Protein AF-A0A955D745-F1 (afdb_monomer_lite)

pLDDT: mean 81.88, std 14.12, range [50.16, 97.44]

Structure (mmCIF, N/CA/C/O backbone):
data_AF-A0A955D745-F1
#
_entry.id   AF-A0A955D745-F1
#
loop_
_atom_site.group_PDB
_atom_site.id
_atom_site.type_symbol
_atom_site.label_atom_id
_atom_site.label_alt_id
_atom_site.label_comp_id
_atom_site.label_asym_id
_atom_site.label_entity_id
_atom_site.label_seq_id
_atom_site.pdbx_PDB_ins_code
_atom_site.Cartn_x
_atom_site.Cartn_y
_atom_site.Cartn_z
_atom_site.occupancy
_atom_site.B_iso_or_equiv
_atom_site.auth_seq_id
_atom_site.auth_comp_id
_atom_site.auth_asym_id
_atom_site.auth_atom_id
_atom_site.pdbx_PDB_model_num
ATOM 1 N N . MET A 1 1 ? 15.949 21.772 -60.690 1.00 53.72 1 MET A N 1
ATOM 2 C CA . MET A 1 1 ? 16.272 22.396 -59.392 1.00 53.72 1 MET A CA 1
ATOM 3 C C . MET A 1 1 ? 16.751 21.278 -58.473 1.00 53.72 1 MET A C 1
ATOM 5 O O . MET A 1 1 ? 15.948 20.390 -58.214 1.00 53.72 1 MET A O 1
ATOM 9 N N . PRO A 1 2 ? 18.047 21.201 -58.126 1.00 55.72 2 PRO A N 1
ATOM 10 C CA . PRO A 1 2 ? 18.556 20.150 -57.247 1.00 55.72 2 PRO A CA 1
ATOM 11 C C . PRO A 1 2 ? 18.080 20.400 -55.811 1.00 55.72 2 PRO A C 1
ATOM 13 O O . PRO A 1 2 ? 18.065 21.536 -55.347 1.00 55.72 2 PRO A O 1
ATOM 16 N N . ILE A 1 3 ? 17.632 19.338 -55.145 1.00 62.59 3 ILE A N 1
ATOM 17 C CA . ILE A 1 3 ? 17.164 19.365 -53.759 1.00 62.59 3 ILE A CA 1
ATOM 18 C C . ILE A 1 3 ? 18.417 19.357 -52.878 1.00 62.59 3 ILE A C 1
ATOM 20 O O . ILE A 1 3 ? 19.163 18.379 -52.884 1.00 62.59 3 ILE A O 1
ATOM 24 N N . ASP A 1 4 ? 18.674 20.457 -52.175 1.00 56.09 4 ASP A N 1
ATOM 25 C CA . ASP A 1 4 ? 19.790 20.577 -51.235 1.00 56.09 4 ASP A CA 1
ATOM 26 C C . ASP A 1 4 ? 19.585 19.624 -50.044 1.00 56.09 4 ASP A C 1
ATOM 28 O O . ASP A 1 4 ? 18.634 19.752 -49.274 1.00 56.09 4 ASP A O 1
ATOM 32 N N . LEU A 1 5 ? 20.487 18.653 -49.889 1.00 57.41 5 LEU A N 1
ATOM 33 C CA . LEU A 1 5 ? 20.453 17.602 -48.857 1.00 57.41 5 LEU A CA 1
ATOM 34 C C . LEU A 1 5 ? 21.104 18.029 -47.525 1.00 57.41 5 LEU A C 1
ATOM 36 O O . LEU A 1 5 ? 21.344 17.194 -46.657 1.00 57.41 5 LEU A O 1
ATOM 40 N N . THR A 1 6 ? 21.407 19.315 -47.343 1.00 60.03 6 THR A N 1
ATOM 41 C CA . THR A 1 6 ? 22.202 19.838 -46.214 1.00 60.03 6 THR A CA 1
ATOM 42 C C . THR A 1 6 ? 21.360 20.400 -45.064 1.00 60.03 6 THR A C 1
ATOM 44 O O . THR A 1 6 ? 21.898 20.968 -44.113 1.00 60.03 6 THR A O 1
ATOM 47 N N . THR A 1 7 ? 20.033 20.245 -45.104 1.00 63.81 7 THR A N 1
ATOM 48 C CA . THR A 1 7 ? 19.159 20.724 -44.025 1.00 63.81 7 THR A CA 1
ATOM 49 C C . THR A 1 7 ? 19.325 19.846 -42.771 1.00 63.81 7 THR A C 1
ATOM 51 O O . THR A 1 7 ? 19.101 18.641 -42.849 1.00 63.81 7 THR A O 1
ATOM 54 N N . PRO A 1 8 ? 19.630 20.397 -41.579 1.00 61.78 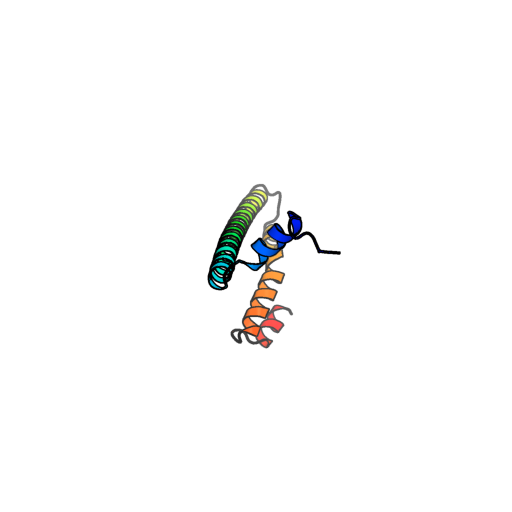8 PRO A N 1
ATOM 55 C CA . PRO A 1 8 ? 19.862 19.605 -40.358 1.00 61.78 8 PRO A CA 1
ATOM 56 C C . PRO A 1 8 ? 18.633 18.800 -39.890 1.00 61.78 8 PRO A C 1
ATOM 58 O O . PRO A 1 8 ? 18.751 17.897 -39.064 1.00 61.78 8 PRO A O 1
ATOM 61 N N . ALA A 1 9 ? 17.450 19.097 -40.436 1.00 58.41 9 ALA A N 1
ATOM 62 C CA . ALA A 1 9 ? 16.212 18.380 -40.158 1.00 58.41 9 ALA A CA 1
ATOM 63 C C . ALA A 1 9 ? 16.203 16.938 -40.708 1.00 58.41 9 ALA A C 1
ATOM 65 O O . ALA A 1 9 ? 15.644 16.049 -40.067 1.00 58.41 9 ALA A O 1
ATOM 66 N N . SER A 1 10 ? 16.839 16.674 -41.856 1.00 56.56 10 SER A N 1
ATOM 67 C CA . SER A 1 10 ? 16.882 15.323 -42.442 1.00 56.56 10 SER A CA 1
ATOM 68 C C . SER A 1 10 ? 17.889 14.409 -41.735 1.00 56.56 10 SER A C 1
ATOM 70 O O . SER A 1 10 ? 17.652 13.209 -41.633 1.00 56.56 10 SER A O 1
ATOM 72 N N . ALA A 1 11 ? 18.964 14.968 -41.170 1.00 54.84 11 ALA A N 1
ATOM 73 C CA . ALA A 1 11 ? 19.938 14.227 -40.364 1.00 54.84 11 ALA A CA 1
ATOM 74 C C . ALA A 1 11 ? 19.342 13.732 -39.032 1.00 54.84 11 ALA A C 1
ATOM 76 O O . ALA A 1 11 ? 19.611 12.608 -38.608 1.00 54.84 11 ALA A O 1
ATOM 77 N N . LEU A 1 12 ? 18.474 14.534 -38.401 1.00 56.44 12 LEU A N 1
ATOM 78 C CA . LEU A 1 12 ? 17.718 14.117 -37.213 1.00 56.44 12 LEU A CA 1
ATOM 79 C C . LEU A 1 12 ? 16.718 12.996 -37.529 1.00 56.44 12 LEU A C 1
ATOM 81 O O . LEU A 1 12 ? 16.613 12.040 -36.763 1.00 56.44 12 LEU A O 1
ATOM 85 N N . ALA A 1 13 ? 16.027 13.083 -38.671 1.00 54.94 13 ALA A N 1
ATOM 86 C CA . ALA A 1 13 ? 15.106 12.043 -39.132 1.00 54.94 13 ALA A CA 1
ATOM 87 C C . ALA A 1 13 ? 15.828 10.720 -39.466 1.00 54.94 13 ALA A C 1
ATOM 89 O O . ALA A 1 13 ? 15.306 9.645 -39.192 1.00 54.94 13 ALA A O 1
ATOM 90 N N . LEU A 1 14 ? 17.051 10.786 -40.000 1.00 52.34 14 LEU A N 1
ATOM 91 C CA . LEU A 1 14 ? 17.891 9.613 -40.262 1.00 52.34 14 LEU A CA 1
ATOM 92 C C . LEU A 1 14 ? 18.400 8.953 -38.972 1.00 52.34 14 LEU A C 1
ATOM 94 O O . LEU A 1 14 ? 18.338 7.731 -38.859 1.00 52.34 14 LEU A O 1
ATOM 98 N N . ASN A 1 15 ? 18.824 9.733 -37.972 1.00 60.81 15 ASN A N 1
ATOM 99 C CA . ASN A 1 15 ? 19.306 9.186 -36.697 1.00 60.81 15 ASN A CA 1
ATOM 100 C C . ASN A 1 15 ? 18.221 8.442 -35.906 1.00 60.81 15 ASN A C 1
ATOM 102 O O . ASN A 1 15 ? 18.533 7.485 -35.205 1.00 60.81 15 ASN A O 1
ATOM 106 N N . THR A 1 16 ? 16.952 8.843 -36.019 1.00 60.69 16 THR A N 1
ATOM 107 C CA . THR A 1 16 ? 15.849 8.131 -35.350 1.00 60.69 16 THR A CA 1
ATOM 108 C C . THR A 1 16 ? 15.393 6.869 -36.093 1.00 60.69 16 THR A C 1
ATOM 110 O O . THR A 1 16 ? 14.740 6.033 -35.475 1.00 60.69 16 THR A O 1
ATOM 113 N N . LEU A 1 17 ? 15.730 6.709 -37.381 1.00 55.00 17 LEU A N 1
ATOM 114 C CA . LEU A 1 17 ? 15.503 5.470 -38.142 1.00 55.00 17 LEU A CA 1
ATOM 115 C C . LEU A 1 17 ? 16.690 4.491 -38.075 1.00 55.00 17 LEU A C 1
ATOM 117 O O . LEU A 1 17 ? 16.514 3.316 -38.375 1.00 55.00 17 LEU A O 1
ATOM 121 N N . ALA A 1 18 ? 17.886 4.956 -37.704 1.00 60.72 18 ALA A N 1
ATOM 122 C CA . ALA A 1 18 ? 19.118 4.165 -37.733 1.00 60.72 18 ALA A CA 1
ATOM 123 C C . ALA A 1 18 ? 19.366 3.299 -36.483 1.00 60.72 18 ALA A C 1
ATOM 125 O O . ALA A 1 18 ? 20.417 2.668 -36.399 1.00 60.72 18 ALA A O 1
ATOM 126 N N . ALA A 1 19 ? 18.434 3.253 -35.523 1.00 62.03 19 ALA A N 1
ATOM 127 C CA . ALA A 1 19 ? 18.522 2.303 -34.417 1.00 62.03 19 ALA A CA 1
ATOM 128 C C . ALA A 1 19 ? 18.426 0.882 -34.989 1.00 62.03 19 ALA A C 1
ATOM 130 O O . ALA A 1 19 ? 17.402 0.499 -35.555 1.00 62.03 19 ALA A O 1
ATOM 131 N N . SER A 1 20 ? 19.508 0.120 -34.878 1.00 68.00 20 SER A N 1
ATOM 132 C CA . SER A 1 20 ? 19.543 -1.267 -35.336 1.00 68.00 20 SER A CA 1
ATOM 133 C C . SER A 1 20 ? 18.511 -2.115 -34.576 1.00 68.00 20 SER A C 1
ATOM 135 O O . SER A 1 20 ? 18.193 -1.833 -33.418 1.00 68.00 20 SER A O 1
ATOM 137 N N . ASP A 1 21 ? 17.974 -3.169 -35.204 1.00 74.75 21 ASP A N 1
ATOM 138 C CA . ASP A 1 21 ? 16.925 -4.012 -34.599 1.00 74.75 21 ASP A CA 1
ATOM 139 C C . ASP A 1 21 ? 17.317 -4.556 -33.213 1.00 74.75 21 ASP A C 1
ATOM 141 O O . ASP A 1 21 ? 16.460 -4.767 -32.352 1.00 74.75 21 ASP A O 1
ATOM 145 N N . ASP A 1 22 ? 18.611 -4.770 -32.969 1.00 78.44 22 ASP A N 1
ATOM 146 C CA . ASP A 1 22 ? 19.120 -5.227 -31.677 1.00 78.44 22 ASP A CA 1
ATOM 147 C C . ASP A 1 22 ? 19.202 -4.104 -30.633 1.00 78.44 22 ASP A C 1
ATOM 149 O O . ASP A 1 22 ? 18.867 -4.333 -29.469 1.00 78.44 22 ASP A O 1
ATOM 153 N N . GLU A 1 23 ? 19.532 -2.873 -31.027 1.00 79.94 23 GLU A N 1
ATOM 154 C CA . GLU A 1 23 ? 19.450 -1.703 -30.141 1.00 79.94 23 GLU A CA 1
ATOM 155 C C . GLU A 1 23 ? 18.004 -1.418 -29.730 1.00 79.94 23 GLU A C 1
ATOM 157 O O . GLU A 1 23 ? 17.737 -1.128 -28.561 1.00 79.94 23 GLU A O 1
ATOM 162 N N . LEU A 1 24 ? 17.052 -1.570 -30.656 1.00 83.38 24 LEU A N 1
ATOM 163 C CA . LEU A 1 24 ? 15.634 -1.370 -30.370 1.00 83.38 24 LEU A CA 1
ATOM 164 C C . LEU A 1 24 ? 15.100 -2.441 -29.405 1.00 83.38 24 LEU A C 1
ATOM 166 O O . LEU A 1 24 ? 14.375 -2.112 -28.464 1.00 83.38 24 LEU A O 1
ATOM 170 N N . LYS A 1 25 ? 15.519 -3.707 -29.548 1.00 83.12 25 LYS A N 1
ATOM 171 C CA . LYS A 1 25 ? 15.198 -4.771 -28.575 1.00 83.12 25 LYS A CA 1
ATOM 172 C C . LYS A 1 25 ? 15.773 -4.471 -27.193 1.00 83.12 25 LYS A C 1
ATOM 174 O O . LYS A 1 25 ? 15.056 -4.607 -26.202 1.00 83.12 25 LYS A O 1
ATOM 179 N N . ILE A 1 26 ? 17.037 -4.049 -27.110 1.00 86.81 26 ILE A N 1
ATOM 180 C CA . ILE A 1 26 ? 17.682 -3.713 -25.833 1.00 86.81 26 ILE A CA 1
ATOM 181 C C . ILE A 1 26 ? 16.978 -2.522 -25.175 1.00 86.81 26 ILE A C 1
ATOM 183 O O . ILE A 1 26 ? 16.708 -2.565 -23.975 1.00 86.81 26 ILE A O 1
ATOM 187 N N . ALA A 1 27 ? 16.615 -1.496 -25.946 1.00 87.56 27 ALA A N 1
ATOM 188 C CA . ALA A 1 27 ? 15.890 -0.337 -25.439 1.00 87.56 27 ALA A CA 1
ATOM 189 C C . ALA A 1 27 ? 14.499 -0.715 -24.904 1.00 87.56 27 ALA A C 1
ATOM 191 O O . ALA A 1 27 ? 14.132 -0.300 -23.805 1.00 87.56 27 ALA A O 1
ATOM 192 N N . VAL A 1 28 ? 13.741 -1.543 -25.631 1.00 90.12 28 VAL A N 1
ATOM 193 C CA . VAL A 1 28 ? 12.403 -1.990 -25.208 1.00 90.12 28 VAL A CA 1
ATOM 194 C C . VAL A 1 28 ? 12.478 -2.870 -23.959 1.00 90.12 28 VAL A C 1
ATOM 196 O O . VAL A 1 28 ? 11.717 -2.656 -23.014 1.00 90.12 28 VAL A O 1
ATOM 199 N N . VAL A 1 29 ? 13.409 -3.827 -23.912 1.00 91.50 29 VAL A N 1
ATOM 200 C CA . VAL A 1 29 ? 13.594 -4.703 -22.744 1.00 91.50 29 VAL A CA 1
ATOM 201 C C . VAL A 1 29 ? 14.090 -3.906 -21.537 1.00 91.50 29 VAL A C 1
ATOM 203 O O . VAL A 1 29 ? 13.568 -4.075 -20.436 1.00 91.50 29 VAL A O 1
ATOM 206 N N . GLY A 1 30 ? 15.051 -3.001 -21.737 1.00 91.06 30 GLY A N 1
ATOM 207 C CA . GLY A 1 30 ? 15.598 -2.149 -20.682 1.00 91.06 30 GLY A CA 1
ATOM 208 C C . GLY A 1 30 ? 14.548 -1.211 -20.093 1.00 91.06 30 GLY A C 1
ATOM 209 O O . GLY A 1 30 ? 14.370 -1.167 -18.874 1.00 91.06 30 GLY A O 1
ATOM 210 N N . LEU A 1 31 ? 13.790 -0.515 -20.945 1.00 91.12 31 LEU A N 1
ATOM 211 C CA . LEU A 1 31 ? 12.712 0.368 -20.501 1.00 91.12 31 LEU A CA 1
ATOM 212 C C . LEU A 1 31 ? 11.592 -0.422 -19.811 1.00 91.12 31 LEU A C 1
ATOM 214 O O . LEU A 1 31 ? 11.104 -0.011 -18.757 1.00 91.12 31 LEU A O 1
ATOM 218 N N . GLY A 1 32 ? 11.224 -1.582 -20.362 1.00 93.38 32 GLY A N 1
ATOM 219 C CA . GLY A 1 32 ? 10.232 -2.473 -19.767 1.00 93.38 32 GLY A CA 1
ATOM 220 C C . GLY A 1 32 ? 10.632 -2.941 -18.367 1.00 93.38 32 GLY A C 1
ATOM 221 O O . GLY A 1 32 ? 9.825 -2.866 -17.440 1.00 93.38 32 GLY A O 1
ATOM 222 N N . ALA A 1 33 ? 11.890 -3.348 -18.179 1.00 94.25 33 ALA A N 1
ATOM 223 C CA . ALA A 1 33 ? 12.405 -3.774 -16.880 1.00 94.25 33 ALA A CA 1
ATOM 224 C C . ALA A 1 33 ? 12.341 -2.647 -15.836 1.00 94.25 33 ALA A C 1
ATOM 226 O O . ALA A 1 33 ? 11.898 -2.877 -14.710 1.00 94.25 33 ALA A O 1
ATOM 227 N N . ILE A 1 34 ? 12.708 -1.418 -16.215 1.00 95.25 34 ILE A N 1
ATOM 228 C CA . ILE A 1 34 ? 12.633 -0.252 -15.322 1.00 95.25 34 ILE A CA 1
ATOM 229 C C . ILE A 1 34 ? 11.187 0.005 -14.886 1.00 95.25 34 ILE A C 1
ATOM 231 O O . ILE A 1 34 ? 10.929 0.187 -13.696 1.00 95.25 34 ILE A O 1
ATOM 235 N N . ILE A 1 35 ? 10.230 -0.033 -15.818 1.00 96.12 35 ILE A N 1
ATOM 236 C CA . ILE A 1 35 ? 8.809 0.170 -15.502 1.00 96.12 35 ILE A CA 1
ATOM 237 C C . ILE A 1 35 ? 8.320 -0.893 -14.513 1.00 96.12 35 ILE A C 1
ATOM 239 O O . ILE A 1 35 ? 7.685 -0.554 -13.513 1.00 96.12 35 ILE A O 1
ATOM 243 N N . VAL A 1 36 ? 8.646 -2.168 -14.744 1.00 96.31 36 VAL A N 1
ATOM 244 C CA . VAL A 1 36 ? 8.251 -3.267 -13.847 1.00 96.31 36 VAL A CA 1
ATOM 245 C C . VAL A 1 36 ? 8.822 -3.070 -12.443 1.00 96.31 36 VAL A C 1
ATOM 247 O O . VAL A 1 36 ? 8.095 -3.239 -11.460 1.00 96.31 36 VAL A O 1
ATOM 250 N N . ILE A 1 37 ? 10.091 -2.674 -12.330 1.00 96.56 37 ILE A N 1
ATOM 251 C CA . ILE A 1 37 ? 10.732 -2.410 -11.036 1.00 96.56 37 ILE A C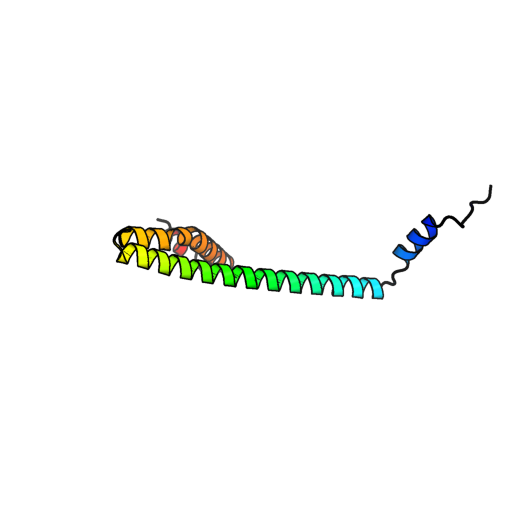A 1
ATOM 252 C C . ILE A 1 37 ? 10.014 -1.268 -10.310 1.00 96.56 37 ILE A C 1
ATOM 254 O O . ILE A 1 37 ? 9.630 -1.423 -9.149 1.00 96.56 37 ILE A O 1
ATOM 258 N N . VAL A 1 38 ? 9.771 -0.147 -10.994 1.00 96.81 38 VAL A N 1
ATOM 259 C CA . VAL A 1 38 ? 9.093 1.018 -10.407 1.00 96.81 38 VAL A CA 1
ATOM 260 C C . VAL A 1 38 ? 7.692 0.649 -9.918 1.00 96.81 38 VAL A C 1
ATOM 262 O O . VAL A 1 38 ? 7.342 0.937 -8.772 1.00 96.81 38 VAL A O 1
ATOM 265 N N . LEU A 1 39 ? 6.900 -0.045 -10.739 1.00 96.44 39 LEU A N 1
ATOM 266 C CA . LEU A 1 39 ? 5.554 -0.481 -10.357 1.00 96.44 39 LEU A CA 1
ATOM 267 C C . LEU A 1 39 ? 5.574 -1.453 -9.170 1.00 96.44 39 LEU A C 1
ATOM 269 O O . LEU A 1 39 ? 4.725 -1.351 -8.282 1.00 96.44 39 LEU A O 1
ATOM 273 N N . SER A 1 40 ? 6.560 -2.349 -9.110 1.00 94.94 40 SER A N 1
ATOM 274 C CA . SER A 1 40 ? 6.713 -3.308 -8.008 1.00 94.94 40 SER A CA 1
ATOM 275 C C . SER A 1 40 ? 7.014 -2.611 -6.678 1.00 94.94 40 SER A C 1
ATOM 277 O O . SER A 1 40 ? 6.423 -2.943 -5.644 1.00 94.94 40 SER A O 1
ATOM 279 N N . VAL A 1 41 ? 7.885 -1.598 -6.697 1.00 96.81 41 VAL A N 1
ATOM 280 C CA . VAL A 1 41 ? 8.189 -0.787 -5.509 1.00 96.81 41 VAL A CA 1
ATOM 281 C C . VAL A 1 41 ? 6.950 -0.012 -5.064 1.00 96.81 41 VAL A C 1
ATOM 283 O O . VAL A 1 41 ? 6.577 -0.082 -3.893 1.00 96.81 41 VAL A O 1
ATOM 286 N N . LEU A 1 42 ? 6.258 0.660 -5.990 1.00 95.56 42 LEU A N 1
ATOM 287 C CA . LEU A 1 42 ? 5.031 1.401 -5.678 1.00 95.56 42 LEU A CA 1
ATOM 288 C C . LEU A 1 42 ? 3.949 0.498 -5.074 1.00 95.56 42 LEU A C 1
ATOM 290 O O . LEU A 1 42 ? 3.283 0.889 -4.114 1.00 95.56 42 LEU A O 1
ATOM 294 N N . HIS A 1 43 ? 3.794 -0.719 -5.595 1.00 94.00 43 HIS A N 1
ATOM 295 C CA . HIS A 1 43 ? 2.859 -1.698 -5.049 1.00 94.00 43 HIS A CA 1
ATOM 296 C C . HIS A 1 43 ? 3.219 -2.095 -3.608 1.00 94.00 43 HIS A C 1
ATOM 298 O O . HIS A 1 43 ? 2.357 -2.122 -2.729 1.00 94.00 43 HIS A O 1
ATOM 304 N N . THR A 1 44 ? 4.504 -2.336 -3.345 1.00 94.00 44 THR A N 1
ATOM 305 C CA . THR A 1 44 ? 5.001 -2.723 -2.016 1.00 94.00 44 THR A CA 1
ATOM 306 C C . THR A 1 44 ? 4.825 -1.607 -0.987 1.00 94.00 44 THR A C 1
ATOM 308 O O . THR A 1 44 ? 4.379 -1.859 0.137 1.00 94.00 44 THR A O 1
ATOM 311 N N . VAL A 1 45 ? 5.121 -0.361 -1.372 1.00 95.06 45 VAL A N 1
ATOM 312 C CA . VAL A 1 45 ? 4.929 0.811 -0.507 1.00 95.06 45 VAL A CA 1
ATOM 313 C C . VAL A 1 45 ? 3.451 0.982 -0.171 1.00 95.06 45 VAL A C 1
ATOM 315 O O . VAL A 1 45 ? 3.112 1.086 1.005 1.00 95.06 45 VAL A O 1
ATOM 318 N N . ARG A 1 46 ? 2.562 0.921 -1.173 1.00 93.38 46 ARG A N 1
ATOM 319 C CA . ARG A 1 46 ? 1.108 1.014 -0.957 1.00 93.38 46 ARG A CA 1
ATOM 320 C C . ARG A 1 46 ? 0.612 -0.017 0.052 1.00 93.38 46 ARG A C 1
ATOM 322 O O . ARG A 1 46 ? -0.082 0.348 0.995 1.00 93.38 46 ARG A O 1
ATOM 329 N N . LYS A 1 47 ? 1.015 -1.280 -0.110 1.00 90.62 47 LYS A N 1
ATOM 330 C CA . LYS A 1 47 ? 0.603 -2.368 0.786 1.00 90.62 47 LYS A CA 1
ATOM 331 C C . LYS A 1 47 ? 1.112 -2.165 2.214 1.00 90.62 47 LYS A C 1
ATOM 333 O O . LYS A 1 47 ? 0.379 -2.393 3.170 1.00 90.62 47 LYS A O 1
ATOM 338 N N . THR A 1 48 ? 2.353 -1.707 2.365 1.00 92.56 48 THR A N 1
ATOM 339 C CA . THR A 1 48 ? 2.934 -1.412 3.683 1.00 92.56 48 THR A CA 1
ATOM 340 C C . THR A 1 48 ? 2.190 -0.276 4.381 1.00 92.56 48 THR A C 1
ATOM 342 O O . THR A 1 48 ? 1.858 -0.392 5.561 1.00 92.56 48 THR A O 1
ATOM 345 N N . THR A 1 49 ? 1.889 0.804 3.656 1.00 93.19 49 THR A N 1
ATOM 346 C CA . THR A 1 49 ? 1.113 1.927 4.191 1.00 93.19 49 THR A CA 1
ATOM 347 C C . THR A 1 49 ? -0.286 1.482 4.603 1.00 93.19 49 THR A C 1
ATOM 349 O O . THR A 1 49 ? -0.712 1.805 5.704 1.00 93.19 49 THR A O 1
ATOM 352 N N . GLU A 1 50 ? -0.972 0.683 3.784 1.00 91.69 50 GLU A N 1
ATOM 353 C CA . GLU A 1 50 ? -2.307 0.173 4.113 1.00 91.69 50 GLU A CA 1
ATOM 354 C C . GLU A 1 50 ? -2.318 -0.631 5.421 1.00 91.69 50 GLU A C 1
ATOM 356 O O . GLU A 1 50 ? -3.159 -0.396 6.288 1.00 91.69 50 GLU A O 1
ATOM 361 N N . VAL A 1 51 ? -1.363 -1.549 5.601 1.00 90.88 51 VAL A N 1
ATOM 362 C CA . VAL A 1 51 ? -1.254 -2.338 6.839 1.00 90.88 51 VAL A CA 1
ATOM 363 C C . VAL A 1 51 ? -1.004 -1.429 8.041 1.00 90.88 51 VAL A C 1
ATOM 365 O O . VAL A 1 51 ? -1.657 -1.578 9.074 1.00 90.88 51 VAL A O 1
ATOM 368 N N . ARG A 1 52 ? -0.100 -0.456 7.897 1.00 92.44 52 ARG A N 1
ATOM 369 C CA . ARG A 1 52 ? 0.233 0.488 8.966 1.00 92.44 52 ARG A CA 1
ATOM 370 C C . ARG A 1 52 ? -0.961 1.353 9.364 1.00 92.44 52 ARG A C 1
ATOM 372 O O . ARG A 1 52 ? -1.193 1.532 10.557 1.00 92.44 52 ARG A O 1
ATOM 379 N N . GLU A 1 53 ? -1.719 1.862 8.397 1.00 92.44 53 GLU A N 1
ATOM 380 C CA . GLU A 1 53 ? -2.927 2.644 8.675 1.00 92.44 53 GLU A CA 1
ATOM 381 C C . GLU A 1 53 ? -4.004 1.779 9.339 1.00 92.44 53 GLU A C 1
ATOM 383 O O . GLU A 1 53 ? -4.569 2.189 10.348 1.00 92.44 53 GLU A O 1
ATOM 388 N N . ARG A 1 54 ? -4.215 0.533 8.888 1.00 90.56 54 ARG A N 1
ATOM 389 C CA . ARG A 1 54 ? -5.151 -0.399 9.548 1.00 90.56 54 ARG A CA 1
ATOM 390 C C . ARG A 1 54 ? -4.770 -0.663 11.008 1.00 90.56 54 ARG A C 1
ATOM 392 O O . ARG A 1 54 ? -5.642 -0.704 11.877 1.00 90.56 54 ARG A O 1
ATOM 399 N N . GLU A 1 55 ? -3.485 -0.847 11.303 1.00 94.25 55 GLU A N 1
ATOM 400 C CA . GLU A 1 55 ? -3.015 -1.006 12.684 1.00 94.25 55 GLU A CA 1
ATOM 401 C C . GLU A 1 55 ? -3.189 0.265 13.512 1.00 94.25 55 GLU A C 1
ATOM 403 O O . GLU A 1 55 ? -3.602 0.190 14.672 1.00 94.25 55 GLU A O 1
ATOM 408 N N . ARG A 1 56 ? -2.901 1.427 12.922 1.00 94.69 56 ARG A N 1
ATOM 409 C CA . ARG A 1 56 ? -3.089 2.724 13.567 1.00 94.69 56 ARG A CA 1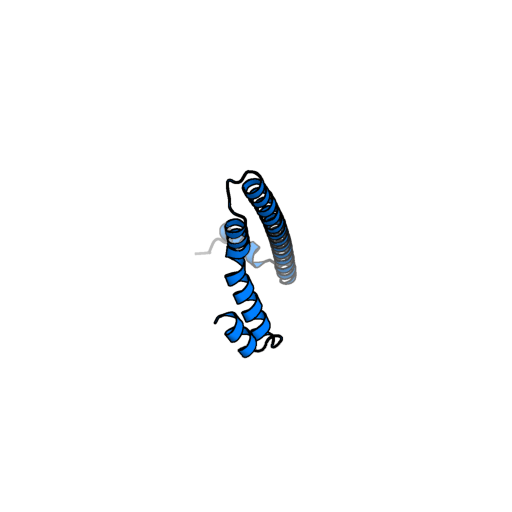
ATOM 410 C C . ARG A 1 56 ? -4.556 2.953 13.923 1.00 94.69 56 ARG A C 1
ATOM 412 O O . ARG A 1 56 ? -4.844 3.200 15.089 1.00 94.69 56 ARG A O 1
ATOM 419 N N . THR A 1 57 ? -5.473 2.761 12.975 1.00 93.75 57 THR A N 1
ATOM 420 C CA . THR A 1 57 ? -6.918 2.870 13.213 1.00 93.75 57 THR A CA 1
ATOM 421 C C . THR A 1 57 ? -7.379 1.913 14.309 1.00 93.75 57 THR A C 1
ATOM 423 O O . THR A 1 57 ? -8.128 2.319 15.190 1.00 93.75 57 THR A O 1
ATOM 426 N N . ARG A 1 58 ? -6.901 0.658 14.336 1.00 93.50 58 ARG A N 1
ATOM 427 C CA . ARG A 1 58 ? -7.239 -0.284 15.423 1.00 93.50 58 ARG A CA 1
ATOM 428 C C . ARG A 1 58 ? -6.800 0.220 16.797 1.00 93.50 58 ARG A C 1
ATOM 430 O O . ARG A 1 58 ? -7.537 0.042 17.762 1.00 93.50 58 ARG A O 1
ATOM 437 N N . ARG A 1 59 ? -5.619 0.837 16.894 1.00 95.94 59 ARG A N 1
ATOM 438 C CA . ARG A 1 59 ? -5.113 1.404 18.156 1.00 95.94 59 ARG A CA 1
ATOM 439 C C . ARG A 1 59 ? -5.903 2.636 18.583 1.00 95.94 59 ARG A C 1
ATOM 441 O O . ARG A 1 59 ? -6.230 2.750 19.757 1.00 95.94 59 ARG A O 1
ATOM 448 N N . GLU A 1 60 ? -6.230 3.519 17.646 1.00 96.31 60 GLU A N 1
ATOM 449 C CA . GLU A 1 60 ? -7.027 4.723 17.910 1.00 96.31 60 GLU A CA 1
ATOM 450 C C . GLU A 1 60 ? -8.451 4.358 18.352 1.00 96.31 60 GLU A C 1
ATOM 452 O O . GLU A 1 60 ? -8.921 4.843 19.375 1.00 96.31 60 GLU A O 1
ATOM 457 N N . VAL A 1 61 ? -9.098 3.413 17.664 1.00 94.88 61 VAL A N 1
ATOM 458 C CA . VAL A 1 61 ? -10.415 2.891 18.060 1.00 94.88 61 VAL A CA 1
ATOM 459 C C . VAL A 1 61 ? -10.364 2.254 19.452 1.00 94.88 61 VAL A C 1
ATOM 461 O O . VAL A 1 61 ? -11.246 2.504 20.268 1.00 94.88 61 VAL A O 1
ATOM 464 N N . ALA A 1 62 ? -9.324 1.472 19.764 1.00 95.00 62 ALA A N 1
ATOM 465 C CA . ALA A 1 62 ? -9.162 0.897 21.099 1.00 95.00 62 ALA A CA 1
ATOM 466 C C . ALA A 1 62 ? -8.992 1.973 22.186 1.00 95.00 62 ALA A C 1
ATOM 468 O O . ALA A 1 62 ? -9.541 1.822 23.276 1.00 95.00 62 ALA A O 1
ATOM 469 N N . ALA A 1 63 ? -8.277 3.063 21.887 1.00 97.44 63 ALA A N 1
ATOM 470 C CA . ALA A 1 63 ? -8.156 4.201 22.792 1.00 97.44 63 ALA A CA 1
ATOM 471 C C . ALA A 1 63 ? -9.511 4.892 23.014 1.00 97.44 63 ALA A C 1
ATOM 473 O O . ALA A 1 63 ? -9.884 5.103 24.161 1.00 97.44 63 ALA A O 1
ATOM 474 N N . TYR A 1 64 ? -10.299 5.135 21.960 1.00 96.69 64 TYR A N 1
ATOM 475 C CA . TYR A 1 64 ? -11.638 5.728 22.095 1.00 96.69 64 TYR A CA 1
ATOM 476 C C . TYR A 1 64 ? -12.604 4.867 22.912 1.00 96.69 64 TYR A C 1
ATOM 478 O O . TYR A 1 64 ? -13.394 5.389 23.699 1.00 96.69 64 TYR A O 1
ATOM 486 N N . VAL A 1 65 ? -12.513 3.541 22.784 1.00 96.88 65 VAL A N 1
ATOM 487 C CA . VAL A 1 65 ? -13.281 2.622 23.635 1.00 96.88 65 VAL A CA 1
ATOM 488 C C . VAL A 1 65 ? -12.803 2.687 25.089 1.00 96.88 65 VAL A C 1
ATOM 490 O O . VAL A 1 65 ? -13.628 2.717 25.998 1.00 96.88 65 VAL A O 1
ATOM 493 N N . ALA A 1 66 ? -11.490 2.748 25.327 1.00 96.19 66 ALA A N 1
ATOM 494 C CA . ALA A 1 66 ? -10.924 2.846 26.675 1.00 96.19 66 ALA A CA 1
ATOM 495 C C . ALA A 1 66 ? -11.233 4.189 27.363 1.00 96.19 66 ALA A C 1
ATOM 497 O O . ALA A 1 66 ? -11.444 4.227 28.573 1.00 96.19 66 ALA A O 1
ATOM 498 N N . GLU A 1 67 ? -11.290 5.277 26.596 1.00 96.44 67 GLU A N 1
ATOM 499 C CA . GLU A 1 67 ? -11.697 6.612 27.050 1.00 96.44 67 GLU A CA 1
ATOM 500 C C . GLU A 1 67 ? -13.219 6.730 27.239 1.00 96.44 67 GLU A C 1
ATOM 502 O O . GLU A 1 67 ? -13.692 7.675 27.869 1.00 96.44 67 GLU A O 1
ATOM 507 N N . GLY A 1 68 ? -13.993 5.777 26.707 1.00 95.50 68 GLY A N 1
ATOM 508 C CA . GLY A 1 68 ? -15.455 5.763 26.772 1.00 95.50 68 GLY A CA 1
ATOM 509 C C . GLY A 1 68 ? -16.144 6.709 25.782 1.00 95.50 68 GLY A C 1
ATOM 510 O O . GLY A 1 68 ? -17.350 6.919 25.886 1.00 95.50 68 GLY A O 1
ATOM 511 N N . SER A 1 69 ? -15.408 7.276 24.822 1.00 95.38 69 SER A N 1
ATOM 512 C CA . SER A 1 69 ? -15.949 8.149 23.769 1.00 95.38 69 SER A CA 1
ATOM 513 C C . SER A 1 69 ? -16.563 7.377 22.593 1.00 95.38 69 SER A C 1
ATOM 515 O O . SER A 1 69 ? -17.253 7.969 21.765 1.00 95.38 69 SER A O 1
ATOM 517 N N . MET A 1 70 ? -16.352 6.058 22.533 1.00 96.00 70 MET A N 1
ATOM 518 C CA . MET A 1 70 ? -16.945 5.143 21.556 1.00 96.00 70 MET A CA 1
ATOM 519 C C . MET A 1 70 ? -17.414 3.861 22.251 1.00 96.00 70 MET A C 1
ATOM 521 O O . MET A 1 70 ? -16.684 3.288 23.062 1.00 96.00 70 MET A O 1
ATOM 525 N N . SER A 1 71 ? -18.614 3.374 21.923 1.00 96.19 71 SER A N 1
ATOM 526 C CA . SER A 1 71 ? -19.081 2.091 22.462 1.00 96.19 71 SER A CA 1
ATOM 527 C C . SER A 1 71 ? -18.367 0.899 21.795 1.00 96.19 71 SER A C 1
ATOM 529 O O . SER A 1 71 ? -18.016 0.972 20.613 1.00 96.19 71 SER A O 1
ATOM 531 N N . PRO A 1 72 ? -18.176 -0.239 22.494 1.00 92.94 72 PRO A N 1
ATOM 532 C CA . PRO A 1 72 ? -17.573 -1.437 21.900 1.00 92.94 72 PRO A CA 1
ATOM 533 C C . PRO A 1 72 ? -18.304 -1.942 20.644 1.00 92.94 72 PRO A C 1
ATOM 535 O O . PRO A 1 72 ? -17.665 -2.380 19.687 1.00 92.94 72 PRO A O 1
ATOM 538 N N . ASP A 1 73 ? -19.635 -1.835 20.615 1.00 92.25 73 ASP A N 1
ATOM 539 C CA . ASP A 1 73 ? -20.456 -2.257 19.475 1.00 92.25 73 ASP A CA 1
ATOM 540 C C . ASP A 1 73 ? -20.299 -1.332 18.261 1.00 92.25 73 ASP A C 1
ATOM 542 O O . ASP A 1 73 ? -20.376 -1.776 17.113 1.00 92.25 73 ASP A O 1
ATOM 546 N N . GLU A 1 74 ? -20.097 -0.033 18.484 1.00 92.06 74 GLU A N 1
ATOM 547 C CA . GLU A 1 74 ? -19.766 0.912 17.413 1.00 92.06 74 GLU A CA 1
ATOM 548 C C . GLU A 1 74 ? -18.347 0.682 16.900 1.00 92.06 74 GLU A C 1
ATOM 550 O O . GLU A 1 74 ? -18.144 0.632 15.688 1.00 92.06 74 GLU A O 1
ATOM 555 N N . ALA A 1 75 ? -17.384 0.443 17.792 1.00 92.44 75 ALA A N 1
ATOM 556 C CA . ALA A 1 75 ? -16.019 0.089 17.415 1.00 92.44 75 ALA A CA 1
ATOM 557 C C . ALA A 1 75 ? -15.978 -1.176 16.543 1.00 92.44 75 ALA A C 1
ATOM 559 O O . ALA A 1 75 ? -15.308 -1.194 15.508 1.00 92.44 75 ALA A O 1
ATOM 560 N N . ALA A 1 76 ? -16.742 -2.214 16.903 1.00 90.31 76 ALA A N 1
ATOM 561 C CA . ALA A 1 76 ? -16.869 -3.428 16.100 1.00 90.31 76 ALA A CA 1
ATOM 562 C C . ALA A 1 76 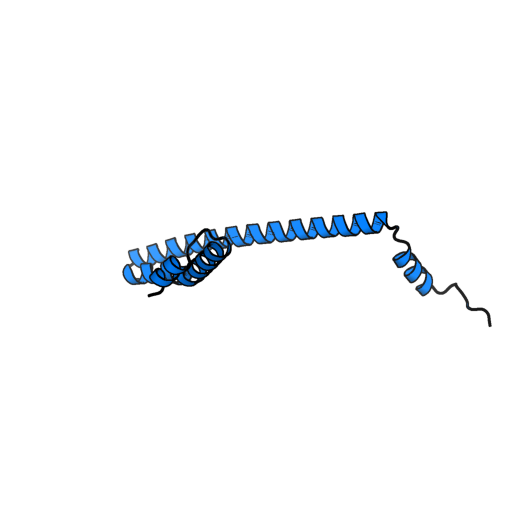? -17.419 -3.130 14.695 1.00 90.31 76 ALA A C 1
ATOM 564 O O . ALA A 1 76 ? -16.879 -3.620 13.699 1.00 90.31 76 ALA A O 1
ATOM 565 N N . ARG A 1 77 ? -18.439 -2.268 14.597 1.00 88.88 77 ARG A N 1
ATOM 566 C CA . ARG A 1 77 ? -19.011 -1.839 13.314 1.00 88.88 77 ARG A CA 1
ATOM 567 C C . ARG A 1 77 ? -18.006 -1.067 12.466 1.00 88.88 77 ARG A C 1
ATOM 569 O O . ARG A 1 77 ? -17.821 -1.421 11.304 1.00 88.88 77 ARG A O 1
ATOM 576 N N . VAL A 1 78 ? -17.304 -0.091 13.039 1.00 88.81 78 VAL A N 1
ATOM 577 C CA . VAL A 1 78 ? -16.280 0.706 12.341 1.00 88.81 78 VAL A CA 1
ATOM 578 C C . VAL A 1 78 ? -15.150 -0.181 11.815 1.00 88.81 78 VAL A C 1
ATOM 580 O O . VAL A 1 78 ? -14.773 -0.072 10.651 1.00 88.81 78 VAL A O 1
ATOM 583 N N . LEU A 1 79 ? -14.655 -1.116 12.630 1.00 88.94 79 LEU A N 1
ATOM 584 C CA . LEU A 1 79 ? -13.606 -2.054 12.217 1.00 88.94 79 LEU A CA 1
ATOM 585 C C . LEU A 1 79 ? -14.070 -3.035 11.127 1.00 88.94 79 LEU A C 1
ATOM 587 O O . LEU A 1 79 ? -13.242 -3.539 10.368 1.00 88.94 79 LEU A O 1
ATOM 591 N N . SER A 1 80 ? -15.377 -3.293 11.034 1.00 85.38 80 SER A N 1
ATOM 592 C CA . SER A 1 80 ? -15.980 -4.171 10.023 1.00 85.38 80 SER A CA 1
ATOM 593 C C . SER A 1 80 ? -16.433 -3.458 8.741 1.00 85.38 80 SER A C 1
ATOM 595 O O . SER A 1 80 ? -16.683 -4.125 7.738 1.00 85.38 80 SER A O 1
ATOM 597 N N . ALA A 1 81 ? -16.501 -2.122 8.730 1.00 82.56 81 ALA A N 1
ATOM 598 C CA . ALA A 1 81 ? -17.147 -1.342 7.668 1.00 82.56 81 ALA A CA 1
ATOM 599 C C . ALA A 1 81 ? -16.514 -1.507 6.269 1.00 82.56 81 ALA A C 1
ATOM 601 O O . ALA A 1 81 ? -17.187 -1.287 5.268 1.00 82.56 81 ALA A O 1
ATOM 602 N N . GLY A 1 82 ? -15.250 -1.935 6.184 1.00 70.00 82 GLY A N 1
ATOM 603 C CA . GLY A 1 82 ? -14.560 -2.219 4.916 1.00 70.00 82 GLY A CA 1
ATOM 604 C C . GLY A 1 82 ? -14.524 -3.697 4.512 1.00 70.00 82 GLY A C 1
ATOM 605 O O . GLY A 1 82 ? -14.031 -4.024 3.435 1.00 70.00 82 GLY A O 1
ATOM 606 N N . MET A 1 83 ? -15.013 -4.614 5.357 1.00 69.88 83 MET A N 1
ATOM 607 C CA . MET A 1 83 ? -14.924 -6.047 5.066 1.00 69.88 83 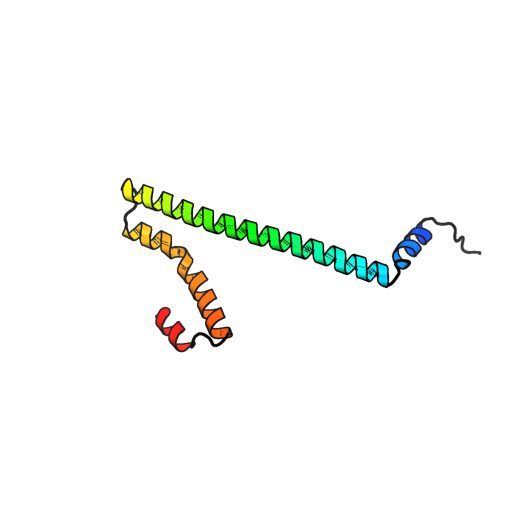MET A CA 1
ATOM 608 C C . MET A 1 83 ? -15.890 -6.482 3.965 1.00 69.88 83 MET A C 1
ATOM 610 O O . MET A 1 83 ? -15.547 -7.391 3.225 1.00 69.88 83 MET A O 1
ATOM 614 N N . SER A 1 84 ? -17.064 -5.866 3.808 1.00 68.94 84 SER A N 1
ATOM 615 C CA . SER A 1 84 ? -18.088 -6.359 2.871 1.00 68.94 84 SER A CA 1
ATOM 616 C C . SER A 1 84 ? -17.634 -6.329 1.408 1.00 68.94 84 SER A C 1
ATOM 618 O O . SER A 1 84 ? -17.819 -7.311 0.692 1.00 68.94 84 SER A O 1
ATOM 620 N N . GLU A 1 85 ? -16.987 -5.250 0.969 1.00 71.38 85 GLU A N 1
ATOM 621 C CA . GLU A 1 85 ? -16.513 -5.102 -0.410 1.00 71.38 85 GLU A CA 1
ATOM 622 C C . GLU A 1 85 ? -15.273 -5.965 -0.684 1.00 71.38 85 GLU A C 1
ATOM 624 O O . GLU A 1 85 ? -15.198 -6.651 -1.707 1.00 71.38 85 GLU A O 1
ATOM 629 N N . GLU A 1 86 ? -14.327 -6.019 0.260 1.00 75.19 86 GLU A N 1
ATOM 630 C CA . GLU A 1 86 ? -13.137 -6.866 0.136 1.00 75.19 86 GLU A CA 1
ATOM 631 C C . GLU A 1 86 ? -13.510 -8.358 0.158 1.00 75.19 86 GLU A C 1
ATOM 633 O O . GLU A 1 86 ? -13.003 -9.140 -0.652 1.00 75.19 86 GLU A O 1
ATOM 638 N N . VAL A 1 87 ? -14.448 -8.752 1.023 1.00 76.44 87 VAL A N 1
ATOM 639 C CA . VAL A 1 87 ? -14.998 -10.111 1.091 1.00 76.44 87 VAL A CA 1
ATOM 640 C C . VAL A 1 87 ? -15.777 -10.430 -0.181 1.00 76.44 87 VAL A C 1
ATOM 642 O O . VAL A 1 87 ? -15.536 -11.481 -0.765 1.00 76.44 87 VAL A O 1
ATOM 645 N N . ALA A 1 88 ? -16.625 -9.532 -0.690 1.00 76.25 88 ALA A N 1
ATOM 646 C CA . ALA A 1 88 ? -17.317 -9.737 -1.964 1.00 76.25 88 ALA A CA 1
ATOM 647 C C . ALA A 1 88 ? -16.330 -9.930 -3.131 1.00 76.25 88 ALA A C 1
ATOM 649 O O . ALA A 1 88 ? -16.491 -10.853 -3.932 1.00 76.25 88 ALA A O 1
ATOM 650 N N . ALA A 1 89 ? -15.258 -9.135 -3.190 1.00 78.12 89 ALA A N 1
ATOM 651 C CA . ALA A 1 89 ? -14.212 -9.265 -4.202 1.00 78.12 89 ALA A CA 1
ATOM 652 C C . ALA A 1 89 ? -13.383 -10.556 -4.046 1.00 78.12 89 ALA A C 1
ATOM 654 O O . ALA A 1 89 ? -12.992 -11.179 -5.037 1.00 78.12 89 ALA A O 1
ATOM 655 N N . GLN A 1 90 ? -13.090 -10.990 -2.816 1.00 81.00 90 GLN A N 1
ATOM 656 C CA . GLN A 1 90 ? -12.421 -12.269 -2.553 1.00 81.00 90 GLN A CA 1
ATOM 657 C C . GLN A 1 90 ? -13.318 -13.465 -2.894 1.00 81.00 90 GLN A C 1
ATOM 659 O O . GLN A 1 90 ? -12.845 -14.414 -3.516 1.00 81.00 90 GLN A O 1
ATOM 664 N N . LEU A 1 91 ? -14.610 -13.398 -2.573 1.00 81.00 91 LEU A N 1
ATOM 665 C CA . LEU A 1 91 ? -15.590 -14.419 -2.935 1.00 81.00 91 LEU A CA 1
ATOM 666 C C . LEU A 1 91 ? -15.764 -14.495 -4.456 1.00 81.00 91 LEU A C 1
ATOM 668 O O . LEU A 1 91 ? -15.741 -15.593 -5.003 1.00 81.00 91 LEU A O 1
ATOM 672 N N . ALA A 1 92 ? -15.835 -13.360 -5.158 1.00 80.38 92 ALA A N 1
ATOM 673 C CA . ALA A 1 92 ? -15.900 -13.322 -6.621 1.00 80.38 92 ALA A CA 1
ATOM 674 C C . ALA A 1 92 ? -14.661 -13.958 -7.280 1.00 80.38 92 ALA A C 1
ATOM 676 O O . ALA A 1 92 ? -14.798 -14.742 -8.219 1.00 80.38 92 ALA A O 1
ATOM 677 N N . ARG A 1 93 ? -13.456 -13.689 -6.754 1.00 85.25 93 ARG A N 1
ATOM 678 C CA . ARG A 1 93 ? -12.208 -14.338 -7.204 1.00 85.25 93 ARG A CA 1
ATOM 679 C C . ARG A 1 93 ? -12.170 -15.834 -6.880 1.00 85.25 93 ARG A C 1
ATOM 681 O O . ARG A 1 93 ? -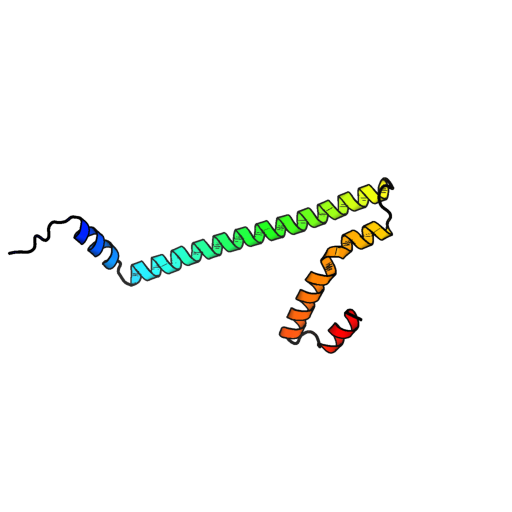11.762 -16.636 -7.710 1.00 85.25 93 ARG A O 1
ATOM 688 N N . GLY A 1 94 ? -12.626 -16.229 -5.693 1.00 84.81 94 GLY A N 1
ATOM 689 C CA . GLY A 1 94 ? -12.710 -17.637 -5.303 1.00 84.81 94 GLY A CA 1
ATOM 690 C C . GLY A 1 94 ? -13.702 -18.427 -6.159 1.00 84.81 94 GLY A C 1
ATOM 691 O O . GLY A 1 94 ? -13.442 -19.584 -6.486 1.00 84.81 94 GLY A O 1
ATOM 692 N N . VAL A 1 95 ? -14.808 -17.799 -6.570 1.00 86.00 95 VAL A N 1
ATOM 693 C CA . VAL A 1 95 ? -15.773 -18.379 -7.514 1.00 86.00 95 VAL A CA 1
ATOM 694 C C . VAL A 1 95 ? -15.181 -18.464 -8.920 1.00 86.00 95 VAL A C 1
ATOM 696 O O . VAL A 1 95 ? -15.323 -19.501 -9.563 1.00 86.00 95 VAL A O 1
ATOM 699 N N . SER A 1 96 ? -14.474 -17.430 -9.393 1.00 87.00 96 SER A N 1
ATOM 700 C CA . SER A 1 96 ? -13.887 -17.440 -10.742 1.00 87.00 96 SER A CA 1
ATOM 701 C C . SER A 1 96 ? -12.794 -18.497 -10.914 1.00 87.00 96 SER A C 1
ATOM 703 O O . SER A 1 96 ? -12.647 -19.054 -11.998 1.00 87.00 96 SER A O 1
ATOM 705 N N . TRP A 1 97 ? -12.062 -18.823 -9.847 1.00 88.19 97 TRP A N 1
ATOM 706 C CA . TRP A 1 97 ? -11.070 -19.902 -9.834 1.00 88.19 97 TRP A CA 1
ATOM 707 C C . TRP A 1 97 ? -11.652 -21.282 -9.493 1.00 88.19 97 TRP A C 1
ATOM 709 O O . TRP A 1 97 ? -10.905 -22.252 -9.395 1.00 88.19 97 TRP A O 1
ATOM 719 N N . GLY A 1 98 ? -12.969 -21.392 -9.280 1.00 88.06 98 GLY A N 1
ATOM 720 C CA . GLY A 1 98 ? -13.630 -22.651 -8.917 1.00 88.06 98 GLY A CA 1
ATOM 721 C C . GLY A 1 98 ? -13.307 -23.162 -7.506 1.00 88.06 98 GLY A C 1
ATOM 722 O O . GLY A 1 98 ? -13.710 -24.266 -7.149 1.00 88.06 98 GLY A O 1
ATOM 723 N N . MET A 1 99 ? -12.611 -22.372 -6.684 1.00 84.00 99 MET A N 1
ATOM 724 C CA . MET A 1 99 ? -12.274 -22.720 -5.298 1.00 84.00 99 MET A CA 1
ATOM 725 C C . MET A 1 99 ? -13.472 -22.567 -4.351 1.00 84.00 99 MET A C 1
ATOM 727 O O . MET A 1 99 ? -13.503 -23.172 -3.279 1.00 84.00 99 MET A O 1
ATOM 731 N N . ILE A 1 100 ? -14.467 -21.757 -4.729 1.00 81.44 100 ILE A N 1
ATOM 732 C CA . ILE A 1 100 ? -15.674 -21.491 -3.942 1.00 81.44 100 ILE A CA 1
ATOM 733 C C . ILE A 1 100 ? -16.910 -21.715 -4.814 1.00 81.44 100 ILE A C 1
ATOM 735 O O . ILE A 1 100 ? -17.034 -21.179 -5.909 1.00 81.44 100 ILE A O 1
ATOM 739 N N . SER A 1 101 ? -17.864 -22.493 -4.304 1.00 78.00 101 SER A N 1
ATOM 740 C CA . SER A 1 101 ? -19.166 -22.677 -4.951 1.00 78.00 101 SER A CA 1
ATOM 741 C C . SER A 1 101 ? -20.031 -21.420 -4.793 1.00 78.00 101 SER A C 1
ATOM 743 O O . SER A 1 101 ? -20.203 -20.911 -3.683 1.00 78.00 101 SER A O 1
ATOM 745 N N . ALA A 1 102 ? -20.630 -20.952 -5.892 1.00 78.44 102 ALA A N 1
ATOM 746 C CA . ALA A 1 102 ? -21.499 -19.770 -5.921 1.00 78.44 102 ALA A CA 1
ATOM 747 C C . ALA A 1 102 ? -22.697 -19.866 -4.953 1.00 78.44 102 ALA A C 1
ATOM 749 O O . ALA A 1 102 ? -23.148 -18.856 -4.413 1.00 78.44 102 ALA A O 1
ATOM 750 N N . ASN A 1 103 ? -23.173 -21.081 -4.659 1.00 78.44 103 ASN A N 1
ATOM 751 C CA . ASN A 1 103 ? -24.252 -21.292 -3.688 1.00 78.44 103 ASN A CA 1
ATOM 752 C C . ASN A 1 103 ? -23.819 -20.986 -2.249 1.00 78.44 103 ASN A C 1
ATOM 754 O O . ASN A 1 103 ? -24.632 -20.534 -1.448 1.00 78.44 103 ASN A O 1
ATOM 758 N N . LYS A 1 104 ? -22.538 -21.186 -1.916 1.00 74.19 104 LYS A N 1
ATOM 759 C CA . LYS A 1 104 ? -22.003 -20.839 -0.592 1.00 74.19 104 LYS A CA 1
ATOM 760 C C . LYS A 1 104 ? -21.883 -19.317 -0.411 1.00 74.19 104 LYS A C 1
ATOM 762 O O . LYS A 1 104 ? -22.007 -18.842 0.710 1.00 74.19 104 LYS A O 1
ATOM 767 N N . VAL A 1 105 ? -21.707 -18.568 -1.504 1.00 72.31 105 VAL A N 1
ATOM 768 C CA . VAL A 1 105 ? -21.639 -17.095 -1.511 1.00 72.31 105 VAL A CA 1
ATOM 769 C C . VAL A 1 105 ? -23.014 -16.460 -1.303 1.00 72.31 105 VAL A C 1
ATOM 771 O O . VAL A 1 105 ? -23.132 -15.539 -0.503 1.00 72.31 105 VAL A O 1
ATOM 774 N N . LYS A 1 106 ? -24.065 -16.975 -1.959 1.00 70.94 106 LYS A N 1
ATOM 775 C CA . LYS A 1 106 ? -25.440 -16.461 -1.789 1.00 70.94 106 LYS A CA 1
ATOM 776 C C . LYS A 1 106 ? -25.910 -16.492 -0.334 1.00 70.94 106 LYS A C 1
ATOM 778 O O . LYS A 1 106 ? -26.459 -15.511 0.137 1.00 70.94 106 LYS A O 1
ATOM 783 N N . LYS A 1 107 ? -25.606 -17.575 0.386 1.00 70.81 107 LYS A N 1
ATOM 784 C CA . LYS A 1 107 ? -25.980 -17.753 1.798 1.00 70.81 107 LYS A CA 1
ATOM 785 C C . LYS A 1 107 ? -25.274 -16.784 2.763 1.00 70.81 107 LYS A C 1
ATOM 787 O O . LYS A 1 107 ? -25.662 -16.696 3.916 1.00 70.81 107 LYS A O 1
ATOM 792 N N . PHE A 1 108 ? -24.206 -16.119 2.323 1.00 65.75 108 PHE A N 1
ATOM 793 C CA . PHE A 1 108 ? -23.479 -15.123 3.119 1.00 65.75 108 PHE A CA 1
ATOM 794 C C . PHE A 1 108 ? -24.029 -13.700 2.941 1.00 65.75 108 PHE A C 1
ATOM 796 O O . PHE A 1 108 ? -23.612 -12.806 3.671 1.00 65.75 108 PHE A O 1
ATOM 803 N N . ASN A 1 109 ? -24.897 -13.493 1.945 1.00 61.75 109 ASN A N 1
ATOM 804 C CA . ASN A 1 109 ? -25.432 -12.189 1.545 1.00 61.75 109 ASN A CA 1
ATOM 805 C C . ASN A 1 109 ? -26.959 -12.080 1.757 1.00 61.75 109 ASN A C 1
ATOM 807 O O . ASN A 1 109 ? -27.544 -11.057 1.408 1.00 61.75 109 ASN A O 1
ATOM 811 N N . GLU A 1 110 ? -27.583 -13.144 2.275 1.00 50.16 110 GLU A N 1
ATOM 812 C CA . GLU A 1 110 ? -28.917 -13.163 2.901 1.00 50.16 110 GLU A CA 1
ATOM 813 C C . GLU A 1 110 ? -28.756 -13.052 4.419 1.00 50.16 110 GLU A C 1
ATOM 815 O O . GLU A 1 110 ? -29.574 -12.340 5.039 1.00 50.16 110 GLU A O 1
#

Radius of gyration: 28.58 Å; chains: 1; bounding box: 51×45×86 Å

Secondary structure (DSSP, 8-state):
-------HHHHHHHHHH---HHHHHHHHHHHHHHHHHHHHHHHHHHHHHHHHHHHHHHHHHHHHHHHTSS-HHHHHHHHHTTHHHHHHHHHHHHHHTTSS-HHHHHTT--

Foldseek 3Di:
DDDDPPPVVVVVVVVVVPCPPVNVVCVVVVVVVVVVVVVVVVVVVVVVVVVVVLVVLLVVLVVCCVVVVDPPVRSVCVNCVPVPVVVVVVQVVCVVVVVDDPVVVVVVVD

Sequence (110 aa):
MPIDLTTPASALALNTLAASDDELKIAVVGLGAIIVIVLSVLHTVRKTTEVRERERTRREVAAYVAEGSMSPDEAARVLSAGMSEEVAAQLARGVSWGMISANKVKKFNE